Protein AF-A0AAJ2H1Q5-F1 (afdb_monomer_lite)

InterPro domains:
  IPR029056 Ribokinase-like [G3DSA:3.40.1190.20] (22-90)
  IPR029056 Ribokinase-like [SSF53613] (16-92)

pLDDT: mean 84.84, std 14.67, range [46.97, 96.38]

Secondary structure (DSSP, 8-state):
-HHHHHHGGG---------B------EEEEEE---HHHHHHTTPPTT------HHHHHHHHHHHTTSS-EEEEEE-HHHHHHHHHHHTT--B-

Radius of gyration: 24.05 Å; chains: 1; bounding box: 39×28×75 Å

Structure (mmCIF, N/CA/C/O backbone):
data_AF-A0AAJ2H1Q5-F1
#
_entry.id   AF-A0AAJ2H1Q5-F1
#
loop_
_atom_site.group_PDB
_atom_site.id
_atom_site.type_symbol
_atom_site.label_atom_id
_atom_site.label_alt_id
_atom_site.label_comp_id
_atom_site.label_asym_id
_atom_site.label_entity_id
_atom_site.label_seq_id
_atom_site.pdbx_PDB_ins_code
_atom_site.Cartn_x
_atom_site.Cartn_y
_atom_site.Cartn_z
_atom_site.occupancy
_atom_site.B_iso_or_equiv
_atom_site.auth_seq_id
_atom_site.auth_comp_id
_atom_site.auth_asym_id
_atom_site.auth_atom_id
_atom_site.pdbx_PDB_model_num
ATOM 1 N N . ASN A 1 1 ? 14.698 -15.615 -56.878 1.00 46.97 1 ASN A N 1
ATOM 2 C CA . ASN A 1 1 ? 16.147 -15.338 -56.777 1.00 46.97 1 ASN A CA 1
ATOM 3 C C . ASN A 1 1 ? 16.493 -15.364 -55.286 1.00 46.97 1 ASN A C 1
ATOM 5 O O . ASN A 1 1 ? 15.701 -14.859 -54.502 1.00 46.97 1 ASN A O 1
ATOM 9 N N . LEU A 1 2 ? 17.605 -15.979 -54.873 1.00 49.84 2 LEU A N 1
ATOM 10 C CA . LEU A 1 2 ? 18.081 -15.968 -53.480 1.00 49.84 2 L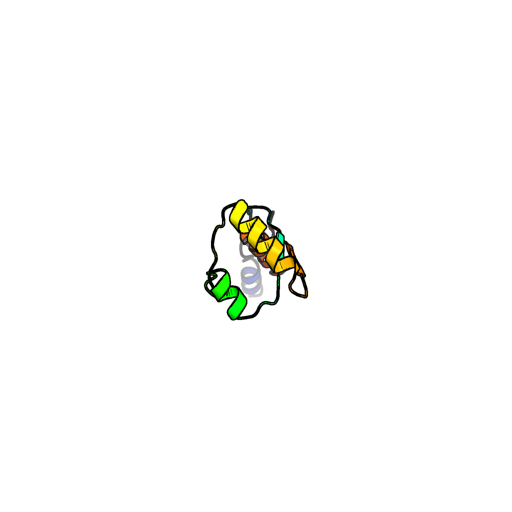EU A CA 1
ATOM 11 C C . LEU A 1 2 ? 18.195 -14.531 -52.910 1.00 49.84 2 LEU A C 1
ATOM 13 O O . LEU A 1 2 ? 18.075 -14.327 -51.703 1.00 49.84 2 LEU A O 1
ATOM 17 N N . ASP A 1 3 ? 18.341 -13.533 -53.788 1.00 55.97 3 ASP A N 1
ATOM 18 C CA . ASP A 1 3 ? 18.377 -12.107 -53.443 1.00 55.97 3 ASP A CA 1
ATOM 19 C C . ASP A 1 3 ? 17.035 -11.552 -52.935 1.00 55.97 3 ASP A C 1
ATOM 21 O O . ASP A 1 3 ? 17.016 -10.658 -52.093 1.00 55.97 3 ASP A O 1
ATOM 25 N N . THR A 1 4 ? 15.897 -12.114 -53.362 1.00 52.62 4 THR A N 1
ATOM 26 C CA . THR A 1 4 ? 14.566 -11.687 -52.885 1.00 52.62 4 THR A CA 1
ATOM 27 C C . THR A 1 4 ? 14.283 -12.170 -51.457 1.00 52.62 4 THR A C 1
ATOM 29 O O . THR A 1 4 ? 13.543 -11.520 -50.727 1.00 52.62 4 THR A O 1
ATOM 32 N N . PHE A 1 5 ? 14.919 -13.264 -51.022 1.00 50.78 5 PHE A N 1
ATOM 33 C CA . PHE A 1 5 ? 14.771 -13.806 -49.665 1.00 50.78 5 PHE A CA 1
ATOM 34 C C . PHE A 1 5 ? 15.644 -13.061 -48.637 1.00 50.78 5 PHE A C 1
ATOM 36 O O . PHE A 1 5 ? 15.267 -12.929 -47.475 1.00 50.78 5 PHE A O 1
ATOM 43 N N . LYS A 1 6 ? 16.789 -12.500 -49.060 1.00 51.22 6 LYS A N 1
ATOM 44 C CA . LYS A 1 6 ? 17.661 -11.676 -48.198 1.00 51.22 6 LYS A CA 1
ATOM 45 C C . LYS A 1 6 ? 17.061 -10.307 -47.859 1.00 51.22 6 LYS A C 1
ATOM 47 O O . LYS A 1 6 ? 17.341 -9.778 -46.785 1.00 51.22 6 LYS A O 1
ATOM 52 N N . ALA A 1 7 ? 16.221 -9.757 -48.737 1.00 51.59 7 ALA A N 1
ATOM 53 C CA . ALA A 1 7 ? 15.551 -8.475 -48.514 1.00 51.59 7 ALA A CA 1
ATOM 54 C C . ALA A 1 7 ? 14.485 -8.537 -47.402 1.00 51.59 7 ALA A C 1
ATOM 56 O O . ALA A 1 7 ? 14.253 -7.542 -46.721 1.00 51.59 7 ALA A O 1
ATOM 57 N N . PHE A 1 8 ? 13.889 -9.711 -47.158 1.00 51.94 8 PHE A N 1
ATOM 58 C CA . PHE A 1 8 ? 12.861 -9.891 -46.126 1.00 51.94 8 PHE A CA 1
ATOM 59 C C . PHE A 1 8 ? 13.431 -9.902 -44.691 1.00 51.94 8 PHE A C 1
ATOM 61 O O . PHE A 1 8 ? 12.712 -9.619 -43.740 1.00 51.94 8 PHE A O 1
ATOM 68 N N . ASN A 1 9 ? 14.737 -10.156 -44.529 1.00 51.75 9 ASN A N 1
ATOM 69 C CA . ASN A 1 9 ? 15.409 -10.243 -43.223 1.00 51.75 9 ASN A CA 1
ATOM 70 C C . ASN A 1 9 ? 16.026 -8.921 -42.728 1.00 51.75 9 ASN A C 1
ATOM 72 O O . ASN A 1 9 ? 16.640 -8.903 -41.663 1.00 51.75 9 ASN A O 1
ATOM 76 N N . HIS A 1 10 ? 15.896 -7.816 -43.473 1.00 52.72 10 HIS A N 1
ATOM 77 C CA . HIS A 1 10 ? 16.451 -6.512 -43.071 1.00 5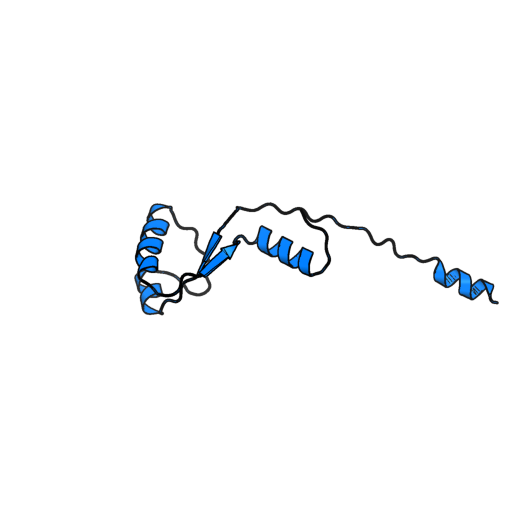2.72 10 HIS A CA 1
ATOM 78 C C . HIS A 1 10 ? 15.474 -5.621 -42.295 1.00 52.72 10 HIS A C 1
ATOM 80 O O . HIS A 1 10 ? 15.869 -4.560 -41.812 1.00 52.72 10 HIS A O 1
ATOM 86 N N . TRP A 1 11 ? 14.218 -6.041 -42.122 1.00 53.59 11 TRP A N 1
ATOM 87 C CA . TRP A 1 11 ? 13.259 -5.292 -41.318 1.00 53.59 11 TRP A CA 1
ATOM 88 C C . TRP A 1 11 ? 13.337 -5.735 -39.857 1.00 53.59 11 TRP A C 1
ATOM 90 O O . TRP A 1 11 ? 12.529 -6.517 -39.365 1.00 53.59 11 TRP A O 1
ATOM 100 N N . LYS A 1 12 ? 14.368 -5.255 -39.157 1.00 59.75 12 LYS A N 1
ATOM 101 C CA . LYS A 1 12 ? 14.399 -5.295 -37.694 1.00 59.75 12 LYS A CA 1
ATOM 102 C C . LYS A 1 12 ? 13.430 -4.200 -37.232 1.00 59.75 12 LYS A C 1
ATOM 104 O O . LYS A 1 12 ? 13.717 -3.032 -37.505 1.00 59.75 12 LYS A O 1
ATOM 109 N N . PRO A 1 13 ? 12.276 -4.519 -36.617 1.00 61.75 13 PRO A N 1
ATOM 110 C CA . PRO A 1 13 ? 11.411 -3.473 -36.096 1.00 61.75 13 PRO A CA 1
ATOM 111 C C . PRO A 1 13 ? 12.241 -2.648 -35.112 1.00 61.75 13 PRO A C 1
ATOM 113 O O . PRO A 1 13 ? 12.964 -3.206 -34.282 1.00 61.75 13 PRO A O 1
ATOM 116 N N . LEU A 1 14 ? 12.186 -1.323 -35.243 1.00 63.50 14 LEU A N 1
ATOM 117 C CA . LEU A 1 14 ? 12.690 -0.414 -34.221 1.00 63.50 14 LEU A CA 1
ATOM 118 C C . LEU A 1 14 ? 11.846 -0.657 -32.967 1.00 63.50 14 LEU A C 1
ATOM 120 O O . LEU A 1 14 ? 10.797 -0.047 -32.784 1.00 63.50 14 LEU A O 1
ATOM 124 N N . LEU A 1 15 ? 12.273 -1.606 -32.136 1.00 65.06 15 LEU A N 1
ATOM 125 C CA . LEU A 1 15 ? 11.787 -1.749 -30.775 1.00 65.06 15 LEU A CA 1
ATOM 126 C C . LEU A 1 15 ? 12.279 -0.511 -30.030 1.00 65.06 15 LEU A C 1
ATOM 128 O O . LEU A 1 15 ? 13.425 -0.447 -29.591 1.00 65.06 15 LEU A O 1
ATOM 132 N N . MET A 1 16 ? 11.434 0.515 -29.983 1.00 71.00 16 MET A N 1
ATOM 133 C CA . MET A 1 16 ? 11.655 1.659 -29.115 1.00 71.00 16 MET A CA 1
ATOM 134 C C . MET A 1 16 ? 11.565 1.155 -27.676 1.00 71.00 16 MET A C 1
ATOM 136 O O . MET A 1 16 ? 10.512 0.690 -27.244 1.00 71.00 16 MET A O 1
ATOM 140 N N . SER A 1 17 ? 12.690 1.195 -26.964 1.00 75.38 17 SER A N 1
ATOM 141 C CA . SER A 1 17 ? 12.715 0.941 -25.526 1.00 75.38 17 SER A CA 1
ATOM 142 C C . SER A 1 17 ? 12.017 2.102 -24.824 1.00 75.38 17 SER A C 1
ATOM 144 O O . SER A 1 17 ? 12.332 3.258 -25.105 1.00 75.38 17 SER A O 1
ATOM 146 N N . VAL A 1 18 ? 11.064 1.796 -23.944 1.00 83.62 18 VAL A N 1
ATOM 147 C CA . VAL A 1 18 ? 10.376 2.784 -23.107 1.00 83.62 18 VAL A CA 1
ATOM 148 C C . VAL A 1 18 ? 10.807 2.557 -21.668 1.00 83.62 18 VAL A C 1
ATOM 150 O O . VAL A 1 18 ? 10.566 1.485 -21.112 1.00 83.62 18 VAL A O 1
ATOM 153 N N . ASP A 1 19 ? 11.420 3.579 -21.082 1.00 87.62 19 ASP A N 1
ATOM 154 C CA . ASP A 1 19 ? 11.727 3.611 -19.658 1.00 87.62 19 ASP A CA 1
ATOM 155 C C . ASP A 1 19 ? 10.499 4.115 -18.893 1.00 87.62 19 ASP A C 1
ATOM 157 O O . ASP A 1 19 ? 9.967 5.192 -19.185 1.00 87.62 19 ASP A O 1
ATOM 161 N N . LEU A 1 20 ? 10.028 3.324 -17.927 1.00 92.44 20 LEU A N 1
ATOM 162 C CA . LEU A 1 20 ? 8.932 3.710 -17.043 1.00 92.44 20 LEU A CA 1
ATOM 163 C C . LEU A 1 20 ? 9.496 4.331 -15.763 1.00 92.44 20 LEU A C 1
ATOM 165 O O . LEU A 1 20 ? 10.291 3.713 -15.064 1.00 92.44 20 LEU A O 1
ATOM 169 N N . TYR A 1 21 ? 9.041 5.534 -15.435 1.00 95.12 21 TYR A N 1
ATOM 170 C CA . TYR A 1 21 ? 9.319 6.180 -14.155 1.00 95.12 21 TYR A CA 1
ATOM 171 C C . TYR A 1 21 ? 8.015 6.328 -13.387 1.00 95.12 21 TYR A C 1
ATOM 173 O O . TYR A 1 21 ? 7.019 6.799 -13.950 1.00 95.12 21 TYR A O 1
ATOM 181 N N . VAL A 1 22 ? 8.016 5.956 -12.107 1.00 94.38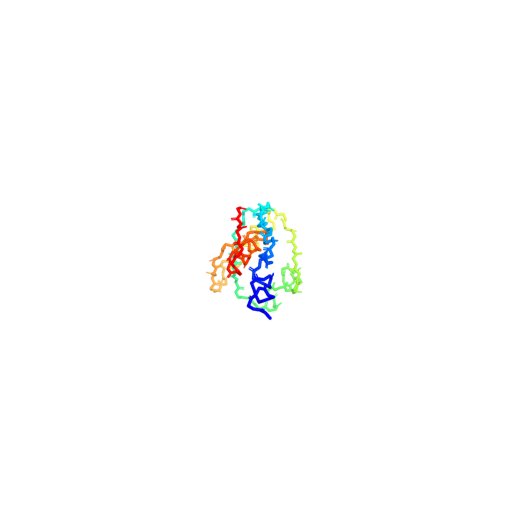 22 VAL A N 1
ATOM 182 C CA . VAL A 1 22 ? 6.833 6.080 -11.248 1.00 94.38 22 VAL A CA 1
ATOM 183 C C . VAL A 1 22 ? 7.058 7.056 -10.101 1.00 94.38 22 VAL A C 1
ATOM 185 O O . VAL A 1 22 ? 8.129 7.135 -9.509 1.00 94.38 22 VAL A O 1
ATOM 188 N N . ILE A 1 23 ? 6.013 7.810 -9.765 1.00 96.06 23 ILE A N 1
ATOM 189 C CA . ILE A 1 23 ? 5.986 8.692 -8.599 1.00 96.06 23 ILE A CA 1
ATOM 190 C C . ILE A 1 23 ? 4.747 8.330 -7.791 1.00 96.06 23 ILE A C 1
ATOM 192 O O . ILE A 1 23 ? 3.635 8.294 -8.319 1.00 96.06 23 ILE A O 1
ATOM 196 N N . GLY A 1 24 ? 4.930 8.069 -6.503 1.00 94.06 24 GLY A N 1
ATOM 197 C CA . GLY A 1 24 ? 3.833 7.807 -5.586 1.00 94.06 24 GLY A CA 1
ATOM 198 C C . GLY A 1 24 ? 4.291 7.840 -4.138 1.00 94.06 24 GLY A C 1
ATOM 199 O O . GLY A 1 24 ? 5.487 7.856 -3.848 1.00 94.06 24 GLY A O 1
ATOM 200 N N . ASN A 1 25 ? 3.325 7.849 -3.225 1.00 93.81 25 ASN A N 1
ATOM 201 C CA . ASN A 1 25 ? 3.625 7.770 -1.803 1.00 93.81 25 ASN A CA 1
ATOM 202 C C . ASN A 1 25 ? 4.160 6.380 -1.454 1.00 93.81 25 ASN A C 1
ATOM 204 O O . ASN A 1 25 ? 3.576 5.369 -1.845 1.00 93.81 25 ASN A O 1
ATOM 208 N N . ALA A 1 26 ? 5.234 6.344 -0.666 1.00 92.62 26 ALA A N 1
ATOM 209 C CA . ALA A 1 26 ? 5.706 5.121 -0.038 1.00 92.62 26 ALA A CA 1
ATOM 210 C C . ALA A 1 26 ? 4.711 4.718 1.056 1.00 92.62 26 ALA A C 1
ATOM 212 O O . ALA A 1 26 ? 4.615 5.382 2.091 1.00 92.62 26 ALA A O 1
ATOM 213 N N . LEU A 1 27 ? 3.942 3.662 0.798 1.00 93.62 27 LEU A N 1
ATOM 214 C CA . LEU A 1 27 ? 2.908 3.160 1.697 1.00 93.62 27 LEU A CA 1
ATOM 215 C C . LEU A 1 27 ? 3.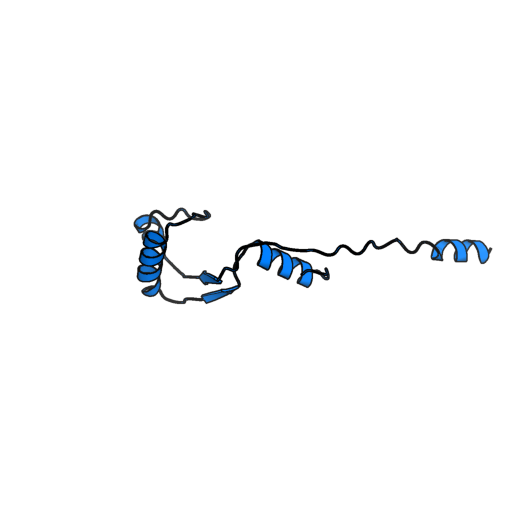213 1.718 2.109 1.00 93.62 27 LEU A C 1
ATOM 217 O O . LEU A 1 27 ? 3.909 0.980 1.411 1.00 93.62 27 LEU A O 1
ATOM 221 N N . VAL A 1 28 ? 2.672 1.327 3.259 1.00 92.75 28 VAL A N 1
ATOM 222 C CA . VAL A 1 28 ? 2.670 -0.053 3.747 1.00 92.75 28 VAL A CA 1
ATOM 223 C C . VAL A 1 28 ? 1.217 -0.448 3.923 1.00 92.75 28 VAL A C 1
ATOM 225 O O . VAL A 1 28 ? 0.496 0.203 4.684 1.00 92.75 28 VAL A O 1
ATOM 228 N N . ASP A 1 29 ? 0.807 -1.501 3.229 1.00 93.12 29 ASP A N 1
ATOM 229 C CA . ASP A 1 29 ? -0.547 -2.022 3.333 1.00 93.12 29 ASP A CA 1
ATOM 230 C C . ASP A 1 29 ? -0.619 -2.950 4.550 1.00 93.12 29 ASP A C 1
ATOM 232 O O . ASP A 1 29 ? 0.257 -3.794 4.777 1.00 93.12 29 ASP A O 1
ATOM 236 N N . LEU A 1 30 ? -1.644 -2.732 5.376 1.00 91.75 30 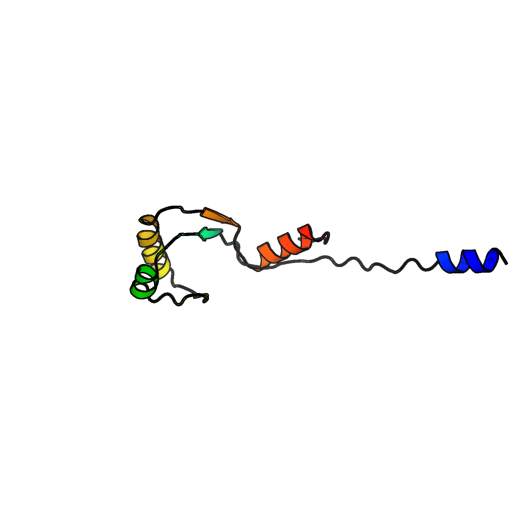LEU A N 1
ATOM 237 C CA . LEU A 1 30 ? -1.956 -3.548 6.543 1.00 91.75 30 LEU A CA 1
ATOM 238 C C . LEU A 1 30 ? -3.297 -4.229 6.291 1.00 91.75 30 LEU A C 1
ATOM 240 O O . LEU A 1 30 ? -4.329 -3.557 6.234 1.00 91.75 30 LEU A O 1
ATOM 244 N N . GLU A 1 31 ? -3.277 -5.547 6.149 1.00 92.06 31 GLU A N 1
ATOM 245 C CA . GLU A 1 31 ? -4.463 -6.336 5.828 1.00 92.06 31 GLU A CA 1
ATOM 246 C C . GLU A 1 31 ? -4.998 -7.025 7.084 1.00 92.06 31 GLU A C 1
ATOM 248 O O . GLU A 1 31 ? -4.232 -7.600 7.859 1.00 92.06 31 GLU A O 1
ATOM 253 N N . TYR A 1 32 ? -6.316 -6.949 7.281 1.00 92.50 32 TYR A N 1
ATOM 254 C CA . TYR A 1 32 ? -7.020 -7.517 8.430 1.00 92.50 32 TYR A CA 1
ATOM 255 C C . TYR A 1 32 ? -8.295 -8.217 7.966 1.00 92.50 32 TYR A C 1
ATOM 257 O O . TYR A 1 32 ? -9.029 -7.696 7.123 1.00 92.50 32 TYR A O 1
ATOM 265 N N . SER A 1 33 ? -8.602 -9.364 8.571 1.00 90.81 33 SER A N 1
ATOM 266 C CA . SER A 1 33 ? -9.908 -10.008 8.414 1.00 90.81 33 SER A CA 1
ATOM 267 C C . SER A 1 33 ? -10.891 -9.466 9.451 1.00 90.81 33 SER A C 1
ATOM 269 O O . SER A 1 33 ? -10.682 -9.605 10.656 1.00 90.81 33 SER A O 1
ATOM 271 N N . VAL A 1 34 ? -11.979 -8.858 8.980 1.00 91.00 34 VAL A N 1
ATOM 272 C CA . VAL A 1 34 ? -13.047 -8.283 9.812 1.00 91.00 34 VAL A CA 1
ATOM 273 C C . VAL A 1 34 ? -14.415 -8.761 9.333 1.00 91.00 34 VAL A C 1
ATOM 275 O O . VAL A 1 34 ? -14.560 -9.205 8.194 1.00 91.00 34 VAL A O 1
ATOM 278 N N . ASP A 1 35 ? -15.419 -8.672 10.199 1.00 92.12 35 ASP A N 1
ATOM 279 C CA . ASP A 1 35 ? -16.806 -8.969 9.849 1.00 92.12 35 ASP A CA 1
ATOM 280 C C . ASP A 1 35 ? -17.568 -7.718 9.367 1.00 92.12 35 ASP A C 1
ATOM 282 O O . ASP A 1 35 ? -17.084 -6.584 9.402 1.00 92.12 35 ASP A O 1
ATOM 286 N N . ASP A 1 36 ? -18.797 -7.927 8.895 1.00 94.00 36 ASP A N 1
ATOM 287 C CA . ASP A 1 36 ? -19.659 -6.849 8.404 1.00 94.00 36 ASP A CA 1
ATOM 288 C C . ASP A 1 36 ? -20.087 -5.885 9.517 1.00 94.00 36 ASP A C 1
ATOM 290 O O . ASP A 1 36 ? -20.347 -4.709 9.247 1.00 94.00 36 ASP A O 1
ATOM 294 N N . GLN A 1 37 ? -20.136 -6.363 10.764 1.00 93.81 37 GLN A N 1
ATOM 295 C CA . GLN A 1 37 ? -20.504 -5.555 11.921 1.00 93.81 37 GLN A CA 1
ATOM 296 C C . GLN A 1 37 ? -19.422 -4.512 12.218 1.00 93.81 37 GLN A C 1
ATOM 298 O O . GLN A 1 37 ? -19.748 -3.348 12.459 1.00 93.81 37 GLN A O 1
ATOM 303 N N . PHE A 1 38 ? -18.146 -4.891 12.125 1.00 92.75 38 PHE A N 1
ATOM 304 C CA . PHE A 1 38 ? -17.012 -3.981 12.260 1.00 92.75 38 PHE A CA 1
ATOM 305 C C . PHE A 1 38 ? -17.095 -2.832 11.251 1.00 92.75 38 PHE A C 1
ATOM 307 O O . PHE A 1 38 ? -16.956 -1.662 11.614 1.00 92.75 38 PHE A O 1
ATOM 314 N N . LEU A 1 39 ? -17.381 -3.150 9.985 1.00 93.00 39 LEU A N 1
ATOM 315 C CA . LEU A 1 39 ? -17.496 -2.147 8.927 1.00 93.00 39 LEU A CA 1
ATOM 316 C C . LEU A 1 39 ? -18.632 -1.156 9.204 1.00 93.00 39 LEU A C 1
ATOM 318 O O . LEU A 1 39 ? -18.434 0.052 9.076 1.00 93.00 39 LEU A O 1
ATOM 322 N N . GLN A 1 40 ? -19.797 -1.645 9.641 1.00 92.88 40 GLN A N 1
ATOM 323 C CA . GLN A 1 40 ? -20.930 -0.791 10.013 1.00 92.88 40 GLN A CA 1
ATOM 324 C C . GLN A 1 40 ? -20.606 0.104 11.215 1.00 92.88 40 GLN A C 1
ATOM 326 O O . GLN A 1 40 ? -20.874 1.306 11.177 1.00 92.88 40 GLN A O 1
ATOM 331 N N . GLN A 1 41 ? -19.990 -0.460 12.257 1.00 92.56 41 GLN A N 1
ATOM 332 C CA . GLN A 1 41 ? -19.614 0.263 13.475 1.00 92.56 41 GLN A CA 1
ATOM 333 C C . GLN A 1 41 ? -18.609 1.389 13.196 1.00 92.56 41 GLN A C 1
ATOM 335 O O . GLN A 1 41 ? -18.659 2.434 13.845 1.00 92.56 41 GLN A O 1
ATOM 340 N N . HIS A 1 42 ? -17.730 1.194 12.211 1.00 90.75 42 HIS A N 1
ATOM 341 C CA . HIS A 1 42 ? -16.711 2.162 11.807 1.00 90.75 42 HIS A CA 1
ATOM 342 C C . HIS A 1 42 ? -17.079 3.005 10.583 1.00 90.75 42 HIS A C 1
ATOM 344 O O . HIS A 1 42 ? -16.239 3.765 10.109 1.00 90.75 42 HIS A O 1
ATOM 350 N N . GLN A 1 43 ? -18.324 2.914 10.097 1.00 90.81 43 GLN A N 1
ATOM 351 C CA . GLN A 1 43 ? -18.818 3.663 8.930 1.00 90.81 43 GLN A CA 1
ATOM 352 C C . GLN A 1 43 ? -17.969 3.439 7.664 1.00 90.81 43 GLN A C 1
ATOM 354 O O . GLN A 1 43 ? -17.854 4.307 6.798 1.00 90.81 43 GLN A O 1
ATOM 359 N N . LEU A 1 44 ? -17.384 2.247 7.540 1.00 92.12 44 LEU A N 1
ATOM 360 C CA . LEU A 1 44 ? -16.554 1.855 6.409 1.00 92.12 44 LEU A CA 1
ATOM 361 C C . LEU A 1 44 ? -17.428 1.233 5.322 1.00 92.12 44 LEU A C 1
ATOM 363 O O . LEU A 1 44 ? -18.072 0.201 5.519 1.00 92.12 44 LEU A O 1
ATOM 367 N N . GLN A 1 45 ? -17.429 1.843 4.140 1.00 92.44 45 GLN A N 1
ATOM 368 C CA . GLN A 1 45 ? -18.162 1.313 2.997 1.00 92.44 45 GLN A CA 1
ATOM 369 C C . GLN A 1 45 ? -17.311 0.275 2.252 1.00 92.44 45 GLN A C 1
ATOM 371 O O . GLN A 1 45 ? -16.213 0.578 1.777 1.00 92.44 45 GLN A O 1
ATOM 376 N N . LYS A 1 46 ? -17.837 -0.948 2.104 1.00 92.56 46 LYS A N 1
ATOM 377 C CA . LYS A 1 46 ? -17.186 -2.024 1.338 1.00 92.56 46 LYS A CA 1
ATOM 378 C C . LYS A 1 46 ? -16.848 -1.581 -0.088 1.00 92.56 46 LYS A C 1
ATOM 380 O O . LYS A 1 46 ? -17.665 -0.949 -0.753 1.00 92.56 46 LYS A O 1
ATOM 385 N N . GLY A 1 47 ? -15.660 -1.968 -0.559 1.00 92.88 47 GLY A N 1
ATOM 386 C CA . GLY A 1 47 ? -15.201 -1.699 -1.926 1.00 92.88 47 GLY A CA 1
ATOM 387 C C . GLY A 1 47 ? -14.850 -0.235 -2.202 1.00 92.88 47 GLY A C 1
ATOM 388 O O . GLY A 1 47 ? -14.757 0.152 -3.363 1.00 92.88 47 GLY A O 1
ATOM 389 N N . THR A 1 48 ? -14.677 0.582 -1.161 1.00 93.06 48 THR A N 1
ATOM 390 C CA . THR A 1 48 ? -14.272 1.985 -1.298 1.00 93.06 48 THR A CA 1
ATOM 391 C C . THR A 1 48 ? -12.881 2.222 -0.729 1.00 93.06 48 THR A C 1
ATOM 393 O O . THR A 1 48 ? -12.389 1.450 0.092 1.00 93.06 48 THR A O 1
ATOM 396 N N . MET A 1 49 ? -12.258 3.313 -1.169 1.00 91.81 49 MET A N 1
ATOM 397 C CA . MET A 1 49 ? -11.043 3.858 -0.578 1.00 91.81 49 MET A CA 1
ATOM 398 C C . MET A 1 49 ? -11.383 5.220 0.014 1.00 91.81 49 MET A C 1
ATOM 400 O O . MET A 1 49 ? -12.037 6.036 -0.636 1.00 91.81 49 MET A O 1
ATOM 404 N N . GLN A 1 50 ? -10.956 5.458 1.248 1.00 88.44 50 GLN A N 1
ATOM 405 C CA . GLN A 1 50 ? -11.231 6.695 1.966 1.00 88.44 50 GLN A CA 1
ATOM 406 C C . GLN A 1 50 ? -9.917 7.253 2.508 1.00 88.44 50 GLN A C 1
ATOM 408 O O . GLN A 1 50 ? -9.109 6.514 3.069 1.00 88.44 50 GLN A O 1
ATOM 413 N N . LEU A 1 51 ? -9.702 8.558 2.337 1.00 90.75 51 LEU A N 1
ATOM 414 C CA . LEU A 1 51 ? -8.652 9.264 3.063 1.00 90.75 51 LEU A CA 1
ATOM 415 C C . LEU A 1 51 ? -9.144 9.502 4.488 1.00 90.75 51 LEU A C 1
ATOM 417 O O . LEU A 1 51 ? -10.243 10.015 4.687 1.00 90.75 51 LEU A O 1
ATOM 421 N N . ALA A 1 52 ? -8.322 9.135 5.463 1.00 89.06 52 ALA A N 1
ATOM 422 C CA . ALA A 1 52 ? -8.603 9.356 6.870 1.00 89.06 52 ALA A CA 1
ATOM 423 C C . ALA A 1 52 ? -7.634 10.391 7.439 1.00 89.06 52 ALA A C 1
ATOM 425 O O . ALA A 1 52 ? -6.453 10.420 7.089 1.00 89.06 52 ALA A O 1
ATOM 426 N N . GLU A 1 53 ? -8.130 11.215 8.354 1.00 93.75 53 GLU A N 1
ATOM 427 C CA . GLU A 1 53 ? -7.264 12.033 9.192 1.00 93.75 53 GLU A CA 1
ATOM 428 C C . GLU A 1 53 ? -6.493 11.147 10.179 1.00 93.75 53 GLU A C 1
ATOM 430 O O . GLU A 1 53 ? -6.931 10.054 10.550 1.00 93.75 53 GLU A O 1
ATOM 435 N N . GLN A 1 54 ? -5.348 11.640 10.651 1.00 93.88 54 GLN A N 1
ATOM 436 C CA . GLN A 1 54 ? -4.447 10.879 11.517 1.00 93.88 54 GLN A CA 1
ATOM 437 C C . GLN A 1 54 ? -5.139 10.332 12.777 1.00 93.88 54 GLN A C 1
ATOM 439 O O . GLN A 1 54 ? -4.889 9.191 13.165 1.00 93.88 54 GLN A O 1
ATOM 444 N N . ALA A 1 55 ? -6.018 11.117 13.409 1.00 93.94 55 ALA A N 1
ATOM 445 C CA . ALA A 1 55 ? -6.735 10.692 14.611 1.00 93.94 55 ALA A CA 1
ATOM 446 C C . ALA A 1 55 ? -7.670 9.504 14.324 1.00 93.94 55 ALA A C 1
ATOM 448 O O . ALA A 1 55 ? -7.632 8.498 15.035 1.00 93.94 55 ALA A O 1
ATOM 449 N N . THR A 1 56 ? -8.446 9.585 13.241 1.00 91.44 56 THR A N 1
ATOM 450 C CA . THR A 1 56 ? -9.335 8.507 12.786 1.00 91.44 56 THR A CA 1
ATOM 451 C C . THR A 1 56 ? -8.543 7.255 12.418 1.00 91.44 56 THR A C 1
ATOM 453 O O . THR A 1 56 ? -8.913 6.151 12.817 1.00 91.44 56 THR A O 1
ATOM 456 N N . GLN A 1 57 ? -7.415 7.415 11.717 1.00 92.19 57 GLN A N 1
ATOM 457 C CA . GLN A 1 57 ? -6.539 6.301 11.353 1.00 92.19 57 GLN A CA 1
ATOM 458 C C . GLN A 1 57 ? -5.991 5.584 12.595 1.00 92.19 57 GLN A C 1
ATOM 460 O O . GLN A 1 57 ? -6.030 4.358 12.662 1.00 92.19 57 GLN A O 1
ATOM 465 N N . GLN A 1 58 ? -5.512 6.326 13.597 1.00 92.25 58 GLN A N 1
ATOM 466 C CA . GLN A 1 58 ? -4.992 5.743 14.839 1.00 92.25 58 GLN A CA 1
ATOM 467 C C . GLN A 1 58 ? -6.071 4.994 15.625 1.00 92.25 58 GLN A C 1
ATOM 469 O O . GLN A 1 58 ? -5.821 3.892 16.110 1.00 92.25 58 GLN A O 1
ATOM 474 N N . GLN A 1 59 ? -7.276 5.560 15.728 1.00 92.50 59 GLN A N 1
ATOM 475 C CA . GLN A 1 59 ? -8.408 4.890 16.374 1.00 92.50 59 GLN A CA 1
ATOM 476 C C . GLN A 1 59 ? -8.752 3.574 15.673 1.00 92.50 59 GLN A C 1
ATOM 478 O O . GLN A 1 59 ? -8.888 2.544 16.334 1.00 92.50 59 GLN A O 1
ATOM 483 N N . LEU A 1 60 ? -8.825 3.594 14.340 1.00 92.19 60 LEU A N 1
ATOM 484 C CA . LEU A 1 60 ? -9.122 2.405 13.551 1.00 92.19 60 LEU A CA 1
ATOM 485 C C . LEU A 1 60 ? -8.038 1.331 13.718 1.00 92.19 60 LEU A C 1
ATOM 487 O O . LEU A 1 60 ? -8.365 0.172 13.959 1.00 92.19 60 LEU A O 1
ATOM 491 N N . LEU A 1 61 ? -6.756 1.709 13.669 1.00 91.38 61 LEU A N 1
ATOM 492 C CA . LEU A 1 61 ? -5.636 0.784 13.885 1.00 91.38 61 LEU A CA 1
ATOM 493 C C . LEU A 1 61 ? -5.664 0.149 15.280 1.00 91.38 61 LEU A C 1
ATOM 495 O O . LEU A 1 61 ? -5.418 -1.049 15.411 1.00 91.38 61 LEU A O 1
ATOM 499 N N . ASN A 1 62 ? -6.002 0.920 16.315 1.00 90.81 62 ASN A N 1
ATOM 500 C CA . ASN A 1 62 ? -6.126 0.393 17.674 1.00 90.81 62 ASN A CA 1
ATOM 501 C C . ASN A 1 62 ? -7.243 -0.652 17.777 1.00 90.81 62 ASN A C 1
ATOM 503 O O . ASN A 1 62 ? -7.052 -1.682 18.419 1.00 90.81 62 ASN A O 1
ATOM 507 N N . HIS A 1 63 ? -8.384 -0.429 17.126 1.00 90.69 63 HIS A N 1
ATOM 508 C CA . HIS A 1 63 ? -9.464 -1.417 17.109 1.00 90.69 63 HIS A CA 1
ATOM 509 C C . HIS A 1 63 ? -9.087 -2.651 16.282 1.00 90.69 63 HIS A C 1
ATOM 511 O O . HIS A 1 63 ? -9.289 -3.773 16.734 1.00 90.69 63 HIS A O 1
ATOM 517 N N . LEU A 1 64 ? -8.453 -2.461 15.121 1.00 90.44 64 LEU A N 1
ATOM 518 C CA . LEU A 1 64 ? -7.980 -3.553 14.263 1.00 90.44 64 LEU A CA 1
ATOM 519 C C . LEU A 1 64 ? -6.912 -4.423 14.932 1.00 90.44 64 LEU A C 1
ATOM 521 O O . LEU A 1 64 ? -6.876 -5.621 14.684 1.00 90.44 64 LEU A O 1
ATOM 525 N N . SER A 1 65 ? -6.089 -3.865 15.826 1.00 81.00 65 SER A N 1
ATOM 526 C CA . SER A 1 65 ? -5.098 -4.643 16.587 1.00 81.00 65 SER A CA 1
ATOM 527 C C . SER A 1 65 ? -5.711 -5.732 17.481 1.00 81.00 65 SER A C 1
ATOM 529 O O . SER A 1 65 ? -5.007 -6.645 17.909 1.00 81.00 65 SER A O 1
ATOM 531 N N . GLN A 1 66 ? -7.018 -5.649 17.750 1.00 79.00 66 GLN A N 1
ATOM 532 C CA . GLN A 1 66 ? -7.778 -6.649 18.502 1.00 79.00 66 GLN A CA 1
ATOM 533 C C . GLN A 1 66 ? -8.301 -7.785 17.604 1.00 79.00 66 GLN A C 1
ATOM 535 O O . GLN A 1 66 ? -8.732 -8.816 18.118 1.00 79.00 66 GLN A O 1
ATOM 540 N N . HIS A 1 67 ? -8.256 -7.613 16.278 1.00 74.81 67 HIS A N 1
ATOM 541 C CA . HIS A 1 67 ? -8.648 -8.616 15.290 1.00 74.81 67 HIS A CA 1
ATOM 542 C C . HIS A 1 67 ? -7.464 -9.514 14.900 1.00 74.81 67 HIS A C 1
ATOM 544 O O . HIS A 1 67 ? -6.297 -9.123 14.953 1.00 74.81 67 HIS A O 1
ATOM 550 N N . HIS A 1 68 ? -7.763 -10.758 14.522 1.00 67.06 68 HIS A N 1
ATOM 551 C CA . HIS A 1 68 ? -6.745 -11.747 14.171 1.00 67.06 68 HIS A CA 1
ATOM 552 C C . HIS A 1 68 ? -6.208 -11.573 12.740 1.00 67.06 68 HIS A C 1
ATOM 554 O O . HIS A 1 68 ? -6.937 -11.169 11.839 1.00 67.06 68 HIS A O 1
ATOM 560 N N . ALA A 1 69 ? -4.944 -11.982 12.569 1.00 61.75 69 ALA A N 1
ATOM 561 C CA . ALA A 1 69 ? -4.151 -11.994 11.336 1.00 61.75 69 ALA A CA 1
ATOM 562 C C . ALA A 1 69 ? -3.943 -10.609 10.700 1.00 61.75 69 ALA A C 1
ATOM 564 O O . ALA A 1 69 ? -4.742 -10.141 9.897 1.00 61.75 69 ALA A O 1
ATOM 565 N N . GLN A 1 70 ? -2.818 -9.985 11.059 1.00 79.06 70 GLN A N 1
ATOM 566 C CA . GLN A 1 70 ? -2.273 -8.832 10.356 1.00 79.06 70 GLN A CA 1
ATOM 567 C C . GLN A 1 70 ? -1.268 -9.326 9.315 1.00 79.06 70 GLN A C 1
ATOM 569 O O . GLN A 1 70 ? -0.186 -9.794 9.685 1.00 79.06 70 GLN A O 1
ATOM 574 N N . GLU A 1 71 ? -1.589 -9.174 8.035 1.00 87.00 71 GLU A N 1
ATOM 575 C CA . GLU A 1 71 ? -0.589 -9.285 6.972 1.00 87.00 71 GLU A CA 1
ATOM 576 C C . GLU A 1 71 ? -0.039 -7.898 6.634 1.00 87.00 71 GLU A C 1
ATOM 578 O O . GLU A 1 71 ? -0.706 -6.871 6.799 1.00 87.00 71 GLU A O 1
ATOM 583 N N . LYS A 1 72 ? 1.235 -7.861 6.244 1.00 91.06 72 LYS A N 1
ATOM 584 C CA . LYS A 1 72 ? 1.936 -6.631 5.877 1.00 91.06 72 LYS A CA 1
ATOM 585 C C . LYS A 1 72 ? 2.521 -6.801 4.492 1.00 91.06 72 LYS A C 1
ATOM 587 O O . LYS A 1 72 ? 3.296 -7.731 4.270 1.00 91.06 72 LYS A O 1
ATOM 592 N N . ALA A 1 73 ? 2.215 -5.859 3.614 1.00 92.38 73 ALA A N 1
ATOM 593 C CA . ALA A 1 73 ? 2.732 -5.829 2.258 1.00 92.38 73 ALA A CA 1
ATOM 594 C C . ALA A 1 73 ? 3.266 -4.437 1.907 1.00 92.38 73 ALA A C 1
ATOM 596 O O . ALA A 1 73 ? 2.946 -3.431 2.550 1.00 92.38 73 ALA A O 1
ATOM 597 N N . SER A 1 74 ? 4.106 -4.373 0.875 1.00 92.50 74 SER A N 1
ATOM 598 C CA . SER A 1 74 ? 4.413 -3.097 0.234 1.00 92.50 74 SER A CA 1
ATOM 599 C C . SER A 1 74 ? 3.137 -2.543 -0.389 1.00 92.50 74 SER A C 1
ATOM 601 O O . SER A 1 74 ? 2.486 -3.244 -1.163 1.00 92.50 74 SER A O 1
ATOM 603 N N . GLY A 1 75 ? 2.799 -1.302 -0.054 1.00 93.31 75 GLY A N 1
ATOM 604 C CA . GLY A 1 75 ? 1.622 -0.630 -0.578 1.00 93.31 75 GLY A CA 1
ATOM 605 C C . GLY A 1 75 ? 1.949 0.415 -1.636 1.00 93.31 75 GLY A C 1
ATOM 606 O O . GLY A 1 75 ? 3.105 0.686 -1.971 1.00 93.31 75 GLY A O 1
ATOM 607 N N . GLY A 1 76 ? 0.892 1.070 -2.108 1.00 94.44 76 GLY A N 1
ATOM 608 C CA . GLY A 1 76 ? 0.976 2.190 -3.040 1.00 94.44 76 GLY A CA 1
ATOM 609 C C . GLY A 1 76 ? 0.755 1.777 -4.493 1.00 94.44 76 GLY A C 1
ATOM 610 O O . GLY A 1 76 ? 1.484 0.975 -5.070 1.00 94.44 76 GLY A O 1
ATOM 611 N N . SER A 1 77 ? -0.247 2.389 -5.125 1.00 94.75 77 SER A N 1
ATOM 612 C CA . SER A 1 77 ? -0.673 2.031 -6.484 1.00 94.75 77 SER A CA 1
ATOM 613 C C . SER A 1 77 ? 0.420 2.231 -7.535 1.00 94.75 77 SER A C 1
ATOM 615 O O . SER A 1 77 ? 0.552 1.409 -8.439 1.00 94.75 77 SER A O 1
ATOM 617 N N . ALA A 1 78 ? 1.222 3.293 -7.411 1.00 96.38 78 ALA A N 1
ATOM 618 C CA . ALA A 1 78 ? 2.327 3.559 -8.331 1.00 96.38 78 ALA A CA 1
ATOM 619 C C . ALA A 1 78 ? 3.431 2.493 -8.216 1.00 96.38 78 ALA A C 1
ATOM 621 O O . ALA A 1 78 ? 3.862 1.949 -9.230 1.00 96.38 78 ALA A O 1
ATOM 622 N N . ALA A 1 79 ? 3.823 2.142 -6.986 1.00 94.94 79 ALA A N 1
ATOM 623 C CA . ALA A 1 79 ? 4.813 1.100 -6.725 1.00 94.94 79 ALA A CA 1
ATOM 624 C C . ALA A 1 79 ? 4.330 -0.268 -7.231 1.00 94.94 79 ALA A C 1
ATOM 626 O O . ALA A 1 79 ? 5.040 -0.936 -7.981 1.00 94.94 79 ALA A O 1
ATOM 627 N N . ASN A 1 80 ? 3.084 -0.641 -6.920 1.00 95.75 80 ASN A N 1
ATOM 628 C CA . ASN A 1 80 ? 2.497 -1.901 -7.380 1.00 95.75 80 ASN A CA 1
ATOM 629 C C . ASN A 1 80 ? 2.403 -1.969 -8.915 1.00 95.75 80 ASN A C 1
ATOM 631 O O . ASN A 1 80 ? 2.642 -3.025 -9.501 1.00 95.75 80 ASN A O 1
ATOM 635 N N . SER A 1 81 ? 2.130 -0.842 -9.583 1.00 96.19 81 SER A N 1
ATOM 636 C CA . SER A 1 81 ? 2.112 -0.765 -11.052 1.00 96.19 81 SER A CA 1
ATOM 637 C C . SER A 1 81 ? 3.504 -0.951 -11.663 1.00 96.19 81 SER A C 1
ATOM 639 O O . SER A 1 81 ? 3.640 -1.677 -12.645 1.00 96.19 81 SER A O 1
ATOM 641 N N . ALA A 1 82 ? 4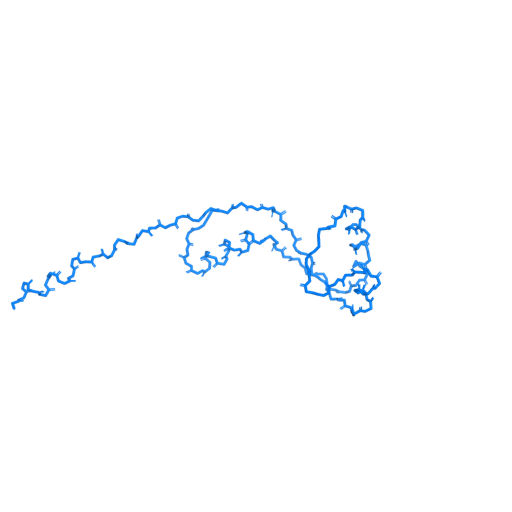.543 -0.350 -11.072 1.00 95.88 82 ALA A N 1
ATOM 642 C CA . ALA A 1 82 ? 5.927 -0.556 -11.502 1.00 95.88 82 ALA A CA 1
ATOM 643 C C . ALA A 1 82 ? 6.353 -2.021 -11.343 1.00 95.88 82 ALA A C 1
ATOM 645 O O . ALA A 1 82 ? 6.874 -2.618 -12.283 1.00 95.88 82 ALA A O 1
ATOM 646 N N . VAL A 1 83 ? 6.064 -2.634 -10.191 1.00 95.62 83 VAL A N 1
ATOM 647 C CA . VAL A 1 83 ? 6.367 -4.054 -9.946 1.00 95.62 83 VAL A CA 1
ATOM 648 C C . VAL A 1 83 ? 5.664 -4.949 -10.969 1.00 95.62 83 VAL A C 1
ATOM 650 O O . VAL A 1 83 ? 6.297 -5.839 -11.537 1.00 95.62 83 VAL A O 1
ATOM 653 N N . ALA A 1 84 ? 4.384 -4.695 -11.258 1.00 96.12 84 ALA A N 1
ATOM 654 C CA . ALA A 1 84 ? 3.645 -5.441 -12.275 1.00 96.12 84 ALA A CA 1
ATOM 655 C C . ALA A 1 84 ? 4.254 -5.270 -13.677 1.00 96.12 84 ALA A C 1
ATOM 657 O O . ALA A 1 84 ? 4.419 -6.252 -14.398 1.00 96.12 84 ALA A O 1
ATOM 658 N N . TYR A 1 85 ? 4.640 -4.048 -14.051 1.00 95.12 85 TYR A N 1
ATOM 659 C CA . TYR A 1 85 ? 5.296 -3.775 -15.331 1.00 95.12 85 TYR A CA 1
ATOM 660 C C . TYR A 1 85 ? 6.648 -4.493 -15.456 1.00 95.12 85 TYR A C 1
ATOM 662 O O . TYR A 1 85 ? 6.918 -5.130 -16.477 1.00 95.12 85 TYR A O 1
ATOM 670 N N . ALA A 1 86 ? 7.463 -4.467 -14.398 1.00 94.31 86 ALA A N 1
ATOM 671 C CA . ALA A 1 86 ? 8.723 -5.204 -14.335 1.00 94.31 86 ALA A CA 1
ATOM 672 C C . ALA A 1 86 ? 8.507 -6.717 -14.482 1.00 94.31 86 ALA A C 1
ATOM 674 O O . ALA A 1 86 ? 9.203 -7.379 -15.251 1.00 94.31 86 ALA A O 1
ATOM 675 N N . ALA A 1 87 ? 7.495 -7.264 -13.800 1.00 95.69 87 ALA A N 1
ATOM 676 C CA . ALA A 1 87 ? 7.137 -8.679 -13.889 1.00 95.69 87 ALA A CA 1
ATOM 677 C C . ALA A 1 87 ? 6.674 -9.096 -15.299 1.00 95.69 87 ALA A C 1
ATOM 679 O O . ALA A 1 87 ? 6.821 -10.257 -15.676 1.00 95.69 87 ALA A O 1
ATOM 680 N N . MET A 1 88 ? 6.156 -8.154 -16.094 1.00 94.56 88 MET A N 1
ATOM 681 C CA . MET A 1 88 ? 5.790 -8.359 -17.502 1.00 94.56 88 MET A CA 1
ATOM 682 C C . MET A 1 88 ? 6.965 -8.167 -18.480 1.00 94.56 88 MET A C 1
ATOM 684 O O . MET A 1 88 ? 6.771 -8.273 -19.691 1.00 94.56 88 MET A O 1
ATOM 688 N N . GLY A 1 89 ? 8.184 -7.923 -17.983 1.00 91.81 89 GLY A N 1
ATOM 689 C CA . GLY A 1 89 ? 9.407 -7.815 -18.787 1.00 91.81 89 GLY A CA 1
ATOM 690 C C . GLY A 1 89 ? 9.783 -6.393 -19.208 1.00 91.81 89 GLY A C 1
ATOM 691 O O . GLY A 1 89 ? 10.671 -6.228 -20.045 1.00 91.81 89 GLY A O 1
ATOM 692 N N . GLY A 1 90 ? 9.119 -5.374 -18.658 1.00 91.31 90 GLY A N 1
ATOM 693 C CA . GLY A 1 90 ? 9.464 -3.973 -18.882 1.00 91.31 90 GLY A CA 1
ATOM 694 C C . GLY A 1 90 ? 10.552 -3.451 -17.933 1.00 91.31 90 GLY A C 1
ATOM 695 O O . GLY A 1 90 ? 10.758 -3.985 -16.846 1.00 91.31 90 GLY A O 1
ATOM 696 N N . SER A 1 91 ? 11.230 -2.369 -18.324 1.00 92.50 91 SER A N 1
ATOM 697 C CA . SER A 1 91 ? 12.206 -1.659 -17.479 1.00 92.50 91 SER A CA 1
ATOM 698 C C . SER A 1 91 ? 11.563 -0.472 -16.754 1.00 92.50 91 SER A C 1
ATOM 700 O O . SER A 1 91 ? 11.031 0.430 -17.402 1.00 92.50 91 SER A O 1
ATOM 702 N N . THR A 1 92 ? 11.625 -0.445 -15.421 1.00 93.19 92 THR A N 1
ATOM 703 C CA . THR A 1 92 ? 11.055 0.630 -14.587 1.00 93.19 92 THR A CA 1
ATOM 704 C C . THR A 1 92 ? 12.013 1.080 -13.490 1.00 93.19 92 THR A C 1
ATOM 706 O O . THR A 1 92 ? 12.853 0.292 -13.048 1.00 93.19 92 THR A O 1
ATOM 709 N N . PHE A 1 93 ? 11.840 2.326 -13.042 1.00 88.50 93 PHE A N 1
ATOM 710 C CA . PHE A 1 93 ? 12.649 2.996 -12.022 1.00 88.50 93 PHE A CA 1
ATOM 711 C C . PHE A 1 93 ? 11.784 3.669 -10.953 1.00 88.50 93 PHE A C 1
ATOM 713 O O . PHE A 1 93 ? 10.697 4.189 -11.309 1.00 88.50 93 PHE A O 1
#

Foldseek 3Di:
DVVVVVVVPPCPDPPPADEAEFDWDFDKDKDFDDDPVLCVVLVNDPPDDDDDDPVSVVVNVVVRVVGDDIDIDGDIPRVVVQVVCVVVVHHYD

Organism: NCBI:txid1538159

Sequence (93 aa):
NLDTFKAFNHWKPLLMSVDLYVIGNALVDLEYSVDDQFLQQHQLQKGTMQLAEQATQQQLLNHLSQHHAQEKASGGSAANSAVAYAAMGGSTF